Protein AF-A0A7X0XEW0-F1 (afdb_monomer_lite)

InterPro domains:
  IPR009057 Homedomain-like superfamily [SSF46689] (4-49)
  IPR055247 Insertion element IS150 protein InsJ-like, helix-turn-helix domain [PF13518] (12-50)

Sequence (50 aa):
MGTRVAYPLQVKQEAIEMKLAGKTVKEIMETLHIKNKTQVETWWRWYRNG

Organism: NCBI:txid1552123

Radius of gyration: 10.69 Å; chains: 1; bounding box: 31×18×21 Å

Structure (mmCIF, N/CA/C/O backbone):
data_AF-A0A7X0XEW0-F1
#
_entry.id   AF-A0A7X0XEW0-F1
#
loop_
_atom_site.group_PDB
_atom_site.id
_atom_site.type_symbol
_atom_site.label_atom_id
_atom_site.label_alt_id
_atom_site.label_comp_id
_ato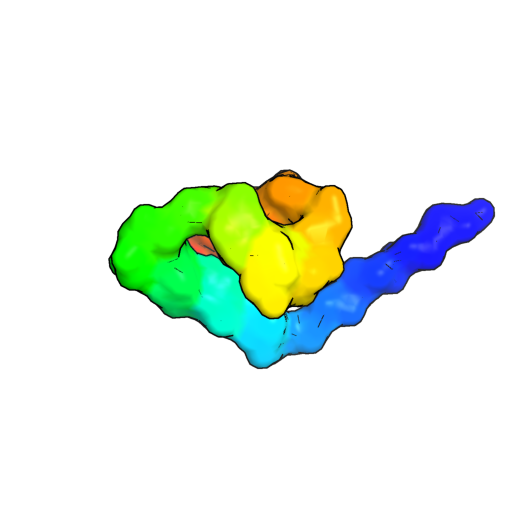m_site.label_asym_id
_atom_site.label_entity_id
_atom_site.label_seq_id
_atom_site.pdbx_PDB_ins_code
_atom_site.Cartn_x
_atom_site.Cartn_y
_atom_site.Cartn_z
_atom_site.occupancy
_atom_site.B_iso_or_equiv
_atom_site.auth_seq_id
_atom_site.auth_comp_id
_atom_site.auth_asym_id
_atom_site.auth_atom_id
_atom_site.pdbx_PDB_model_num
ATOM 1 N N . MET A 1 1 ? 22.896 -0.807 -13.804 1.00 47.66 1 MET A N 1
ATOM 2 C CA . MET A 1 1 ? 21.525 -1.020 -14.322 1.00 47.66 1 MET A CA 1
ATOM 3 C C . MET A 1 1 ? 20.663 -1.529 -13.177 1.00 47.66 1 MET A C 1
ATOM 5 O O . MET A 1 1 ? 20.969 -2.585 -12.646 1.00 47.66 1 MET A O 1
ATOM 9 N N . GLY A 1 2 ? 19.665 -0.768 -12.719 1.00 63.03 2 GLY A N 1
ATOM 10 C CA . GLY A 1 2 ? 18.767 -1.238 -11.658 1.00 63.03 2 GLY A CA 1
ATOM 11 C C . GLY A 1 2 ? 17.788 -2.271 -12.213 1.00 63.03 2 GLY A C 1
ATOM 12 O O . GLY A 1 2 ? 17.028 -1.956 -13.127 1.00 63.03 2 GLY A O 1
ATOM 13 N N . THR A 1 3 ? 17.805 -3.497 -11.692 1.00 66.56 3 THR A N 1
ATOM 14 C CA . THR A 1 3 ? 16.829 -4.541 -12.032 1.00 66.56 3 THR A CA 1
ATOM 15 C C . THR A 1 3 ? 15.437 -4.095 -11.595 1.00 66.56 3 THR A C 1
ATOM 17 O O . THR A 1 3 ? 15.126 -4.062 -10.403 1.00 66.56 3 THR A O 1
ATOM 20 N N . ARG A 1 4 ? 14.592 -3.712 -12.559 1.00 67.31 4 ARG A N 1
ATOM 21 C CA . ARG A 1 4 ? 13.177 -3.422 -12.309 1.00 67.31 4 ARG A CA 1
ATOM 22 C C . ARG A 1 4 ? 12.478 -4.725 -11.933 1.00 67.31 4 ARG A C 1
ATOM 24 O O . ARG A 1 4 ? 12.268 -5.581 -12.783 1.00 67.31 4 ARG A O 1
ATOM 31 N N . VAL A 1 5 ? 12.108 -4.857 -10.663 1.00 73.50 5 VAL A N 1
ATOM 32 C CA . VAL A 1 5 ? 11.246 -5.949 -10.205 1.00 73.50 5 VAL A CA 1
ATOM 33 C C . VAL A 1 5 ? 9.818 -5.622 -10.631 1.00 73.50 5 VAL A C 1
ATOM 35 O O . VAL A 1 5 ? 9.170 -4.736 -10.064 1.00 73.50 5 VAL A O 1
ATOM 38 N N . ALA A 1 6 ? 9.348 -6.300 -11.674 1.00 76.62 6 ALA A N 1
ATOM 39 C CA . ALA A 1 6 ? 7.949 -6.275 -12.063 1.00 76.62 6 ALA A CA 1
ATOM 40 C C . ALA A 1 6 ? 7.182 -7.270 -11.184 1.00 76.62 6 ALA A C 1
ATOM 42 O O . ALA A 1 6 ? 7.465 -8.463 -11.211 1.00 76.62 6 ALA A O 1
ATOM 43 N N . TYR A 1 7 ? 6.222 -6.774 -10.402 1.00 81.94 7 TYR A N 1
ATOM 44 C CA . TYR A 1 7 ? 5.321 -7.641 -9.645 1.00 81.94 7 TYR A CA 1
ATOM 45 C C . TYR A 1 7 ? 4.146 -8.062 -10.536 1.00 81.94 7 TYR A C 1
ATOM 47 O O . TYR A 1 7 ? 3.610 -7.209 -11.262 1.00 81.94 7 TYR A O 1
ATOM 55 N N . PRO A 1 8 ? 3.738 -9.342 -10.485 1.00 87.81 8 PRO A N 1
ATOM 56 C CA . PRO A 1 8 ? 2.597 -9.839 -11.240 1.00 87.81 8 PRO A CA 1
ATOM 57 C C . PRO A 1 8 ? 1.292 -9.172 -10.785 1.00 87.81 8 PRO A C 1
ATOM 59 O O . PRO A 1 8 ? 1.196 -8.632 -9.682 1.00 87.81 8 PRO A O 1
ATOM 62 N N . LEU A 1 9 ? 0.274 -9.201 -11.651 1.00 86.50 9 LEU A N 1
ATOM 63 C CA . LEU A 1 9 ? -1.032 -8.576 -11.396 1.00 86.50 9 LEU A CA 1
ATOM 64 C C . LEU A 1 9 ? -1.714 -9.108 -10.128 1.00 86.50 9 LEU A C 1
ATOM 66 O O . LEU A 1 9 ? -2.295 -8.315 -9.396 1.00 86.50 9 LEU A O 1
ATOM 70 N N . GLN A 1 10 ? -1.562 -10.402 -9.836 1.00 88.25 10 GLN A N 1
ATOM 71 C CA . GLN A 1 10 ? -2.097 -11.043 -8.629 1.00 88.25 10 GLN A CA 1
ATOM 72 C C . GLN A 1 10 ? -1.605 -10.356 -7.350 1.00 88.25 10 GLN A C 1
ATOM 74 O O . GLN A 1 10 ? -2.407 -9.991 -6.503 1.00 88.25 10 GLN A O 1
ATOM 79 N N . VAL A 1 11 ? -0.305 -10.052 -7.259 1.00 91.12 11 VAL A N 1
ATOM 80 C CA . VAL A 1 11 ? 0.273 -9.351 -6.097 1.00 91.12 11 VAL A CA 1
ATOM 81 C C . VAL A 1 11 ? -0.290 -7.933 -5.964 1.00 91.12 11 VAL A C 1
ATOM 83 O O . VAL A 1 11 ? -0.493 -7.442 -4.856 1.00 91.12 11 VAL A O 1
ATOM 86 N N . LYS A 1 12 ? -0.568 -7.260 -7.087 1.00 90.31 12 LYS A N 1
ATOM 87 C CA . LYS A 1 12 ? -1.170 -5.919 -7.069 1.00 90.31 12 LYS A CA 1
ATOM 88 C C . LYS A 1 12 ? -2.612 -5.954 -6.571 1.00 90.31 12 LYS A C 1
ATOM 90 O O . LYS A 1 12 ? -2.991 -5.084 -5.795 1.00 90.31 12 LYS A O 1
ATOM 95 N N . GLN A 1 13 ? -3.392 -6.933 -7.026 1.00 92.19 13 GLN A N 1
ATOM 96 C CA . GLN A 1 13 ? -4.778 -7.129 -6.597 1.00 92.19 13 GLN A CA 1
ATOM 97 C C . GLN A 1 13 ? -4.838 -7.486 -5.112 1.00 92.19 13 GLN A C 1
ATOM 99 O O . GLN A 1 13 ? -5.509 -6.783 -4.362 1.00 92.19 13 GLN A O 1
ATOM 104 N N . GLU A 1 14 ? -4.030 -8.447 -4.666 1.00 93.88 14 GLU A N 1
ATOM 105 C CA . GLU A 1 14 ? -3.985 -8.866 -3.263 1.00 93.88 14 GLU A CA 1
ATOM 106 C C . GLU A 1 14 ? -3.566 -7.708 -2.336 1.00 93.88 14 GLU A C 1
ATOM 108 O O . GLU A 1 14 ? -4.140 -7.506 -1.265 1.00 93.88 14 GLU A O 1
ATOM 113 N N . ALA A 1 15 ? -2.623 -6.861 -2.773 1.00 92.75 15 ALA A N 1
ATOM 114 C CA . ALA A 1 15 ? -2.252 -5.646 -2.045 1.00 92.75 15 ALA A CA 1
ATOM 115 C C . ALA A 1 15 ? -3.424 -4.660 -1.893 1.00 92.75 15 ALA A C 1
ATOM 117 O O . ALA A 1 15 ? -3.558 -4.029 -0.843 1.00 92.75 15 ALA A O 1
ATOM 118 N N . ILE A 1 16 ? -4.258 -4.505 -2.927 1.00 91.94 16 ILE A N 1
ATOM 119 C CA . ILE A 1 16 ? -5.440 -3.632 -2.901 1.00 91.94 16 ILE A CA 1
ATOM 120 C C . ILE A 1 16 ? -6.524 -4.230 -1.999 1.00 91.94 16 ILE A C 1
ATOM 122 O O . ILE A 1 16 ? -7.066 -3.507 -1.166 1.00 91.94 16 ILE A O 1
ATOM 126 N N . GLU A 1 17 ? -6.798 -5.531 -2.099 1.00 93.75 17 GLU A N 1
ATOM 127 C CA . GLU A 1 17 ? -7.765 -6.239 -1.246 1.00 93.75 17 GLU A CA 1
ATOM 128 C C . GLU A 1 17 ? -7.389 -6.138 0.233 1.00 93.75 17 GLU A C 1
ATOM 130 O O . GLU A 1 17 ? -8.215 -5.785 1.074 1.00 93.75 17 GLU A O 1
ATOM 135 N N . MET A 1 18 ? -6.112 -6.339 0.560 1.00 93.75 18 MET A N 1
ATOM 136 C CA . MET A 1 18 ? -5.612 -6.139 1.917 1.00 93.75 18 MET A CA 1
ATOM 137 C C . MET A 1 18 ? -5.764 -4.690 2.391 1.00 93.75 18 MET A C 1
ATOM 139 O O . MET A 1 18 ? -6.058 -4.452 3.564 1.00 93.75 18 MET A O 1
ATOM 143 N N . LYS A 1 19 ? -5.597 -3.712 1.493 1.00 92.00 19 LYS A N 1
ATOM 144 C CA . LYS A 1 19 ? -5.800 -2.294 1.808 1.00 92.00 19 LYS A CA 1
ATOM 145 C C . LYS A 1 19 ? -7.272 -1.962 2.056 1.00 92.00 19 LYS A C 1
ATOM 147 O O . LYS A 1 19 ? -7.561 -1.200 2.976 1.00 92.00 19 LYS A O 1
ATOM 152 N N . LEU A 1 20 ? -8.180 -2.564 1.288 1.00 91.88 20 LEU A N 1
ATOM 153 C CA . LEU A 1 20 ? -9.630 -2.483 1.488 1.00 91.88 20 LEU A CA 1
ATOM 154 C C . LEU A 1 20 ? -10.059 -3.132 2.805 1.00 91.88 20 LEU A C 1
ATOM 156 O O . LEU A 1 20 ? -10.905 -2.585 3.503 1.00 91.88 20 LEU A O 1
ATOM 160 N N . ALA A 1 21 ? -9.413 -4.232 3.193 1.00 93.69 21 ALA A N 1
ATOM 161 C CA . ALA A 1 21 ? -9.593 -4.877 4.492 1.00 93.69 21 ALA A CA 1
ATOM 162 C C . ALA A 1 21 ? -9.031 -4.058 5.677 1.00 93.69 21 ALA A C 1
ATOM 164 O O . ALA A 1 21 ? -9.060 -4.522 6.814 1.00 93.69 21 ALA A O 1
ATOM 165 N N . GLY A 1 22 ? -8.494 -2.857 5.432 1.00 93.06 22 GLY A N 1
ATOM 166 C CA . GLY A 1 22 ? -7.975 -1.962 6.466 1.00 93.06 22 GLY A CA 1
ATOM 167 C C . GLY A 1 22 ? -6.543 -2.260 6.914 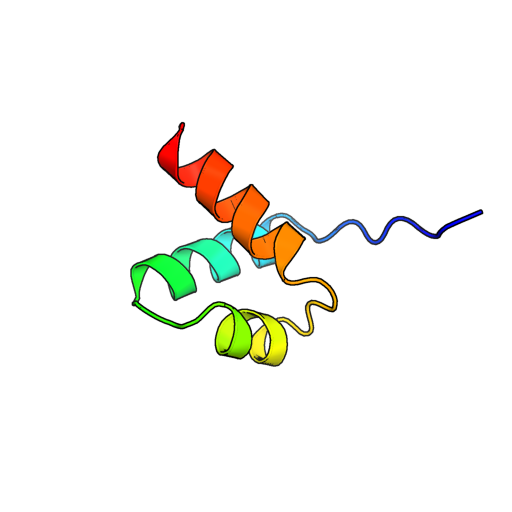1.00 93.06 22 GLY A C 1
ATOM 168 O O . GLY A 1 22 ? -6.050 -1.592 7.823 1.00 93.06 22 GLY A O 1
ATOM 169 N N . LYS A 1 23 ? -5.836 -3.206 6.275 1.00 93.38 23 LYS A N 1
ATOM 170 C CA . LYS A 1 23 ? -4.444 -3.518 6.634 1.00 93.38 23 LYS A CA 1
ATOM 171 C C . LYS A 1 23 ? -3.506 -2.351 6.335 1.00 93.38 23 LYS A C 1
ATOM 173 O O . LYS A 1 23 ? -3.660 -1.570 5.378 1.00 93.38 23 LYS A O 1
ATOM 178 N N . THR A 1 24 ? -2.470 -2.225 7.151 1.00 92.19 24 THR A N 1
ATOM 179 C CA . THR A 1 24 ? -1.443 -1.198 6.980 1.00 92.19 24 THR A CA 1
ATOM 180 C C . THR A 1 24 ? -0.524 -1.528 5.799 1.00 92.19 24 THR A C 1
ATOM 182 O O . THR A 1 24 ? -0.417 -2.665 5.354 1.00 92.19 24 THR A O 1
ATOM 185 N N . VAL A 1 25 ? 0.157 -0.516 5.241 1.00 90.81 25 VAL A N 1
ATOM 186 C CA . VAL A 1 25 ? 1.107 -0.754 4.131 1.00 90.81 25 VAL A CA 1
ATOM 187 C C . VAL A 1 25 ? 2.268 -1.649 4.581 1.00 90.81 25 VAL A C 1
ATOM 189 O O . VAL A 1 25 ? 2.763 -2.433 3.783 1.00 90.81 25 VAL A O 1
ATOM 192 N N 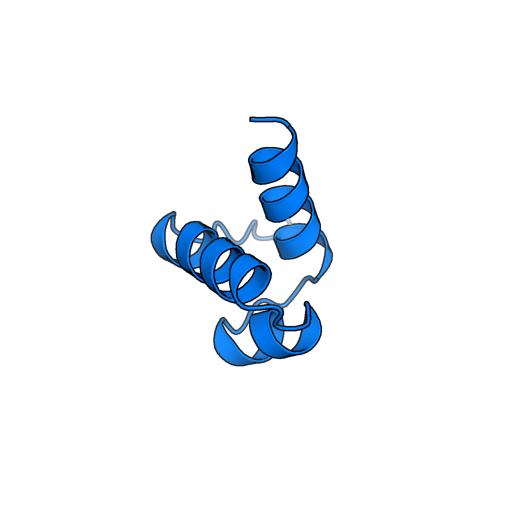. LYS A 1 26 ? 2.667 -1.569 5.857 1.00 91.62 26 LYS A N 1
ATOM 193 C CA . LYS A 1 26 ? 3.728 -2.409 6.423 1.00 91.62 26 LYS A CA 1
ATOM 194 C C . LYS A 1 26 ? 3.348 -3.888 6.408 1.00 91.62 26 LYS A C 1
ATOM 196 O O . LYS A 1 26 ? 4.106 -4.683 5.873 1.00 91.62 26 LYS A O 1
ATOM 201 N N . GLU A 1 27 ? 2.152 -4.230 6.886 1.00 92.25 27 GLU A N 1
ATOM 202 C CA . GLU A 1 27 ?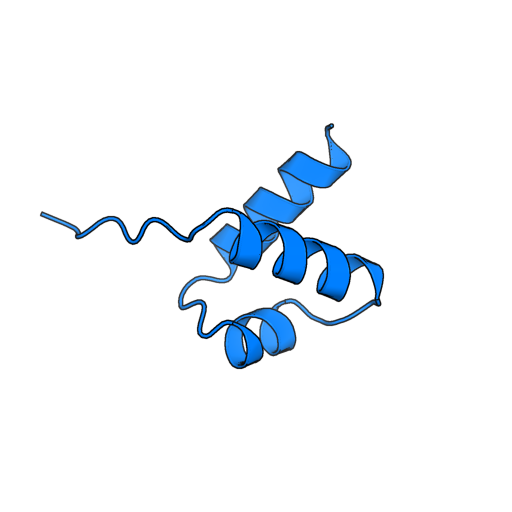 1.670 -5.619 6.873 1.00 92.25 27 GLU A CA 1
ATOM 203 C C . GLU A 1 27 ? 1.576 -6.174 5.451 1.00 92.25 27 GLU A C 1
ATOM 205 O O . GLU A 1 27 ? 1.962 -7.311 5.199 1.00 92.25 27 GLU A O 1
ATOM 210 N N . ILE A 1 28 ? 1.114 -5.358 4.498 1.00 91.75 28 ILE A N 1
ATOM 211 C CA . ILE A 1 28 ? 1.045 -5.737 3.081 1.00 91.75 28 ILE A CA 1
ATOM 212 C C . ILE A 1 28 ? 2.446 -6.005 2.525 1.00 91.75 28 ILE A C 1
ATOM 214 O O . ILE A 1 28 ? 2.643 -6.970 1.793 1.00 91.75 28 ILE A O 1
ATOM 218 N N . MET A 1 29 ? 3.427 -5.173 2.878 1.00 92.38 29 MET A N 1
ATOM 219 C CA . MET A 1 29 ? 4.811 -5.365 2.453 1.00 92.38 29 MET A CA 1
ATOM 220 C C . MET A 1 29 ? 5.430 -6.634 3.026 1.00 92.38 29 MET A C 1
ATOM 222 O O . MET A 1 29 ? 6.110 -7.341 2.288 1.00 92.38 29 MET A O 1
ATOM 226 N N . GLU A 1 30 ? 5.202 -6.920 4.307 1.00 92.81 30 GLU A N 1
ATOM 227 C CA . GLU A 1 30 ? 5.695 -8.145 4.941 1.00 92.81 30 GLU A CA 1
ATOM 228 C C . GLU A 1 30 ? 5.025 -9.387 4.348 1.00 92.81 30 GLU A C 1
ATOM 230 O O . GLU A 1 30 ? 5.718 -10.334 3.995 1.00 92.81 30 GLU A O 1
ATOM 235 N N . THR A 1 31 ? 3.705 -9.345 4.141 1.00 92.38 31 THR A N 1
ATOM 236 C CA . THR A 1 31 ? 2.928 -10.469 3.585 1.00 92.38 31 THR A CA 1
ATOM 237 C C . THR A 1 31 ? 3.309 -10.770 2.133 1.00 92.38 31 THR A C 1
ATOM 239 O O . THR A 1 31 ? 3.507 -11.922 1.764 1.00 92.38 31 THR A O 1
ATOM 242 N N . LEU A 1 32 ? 3.440 -9.734 1.298 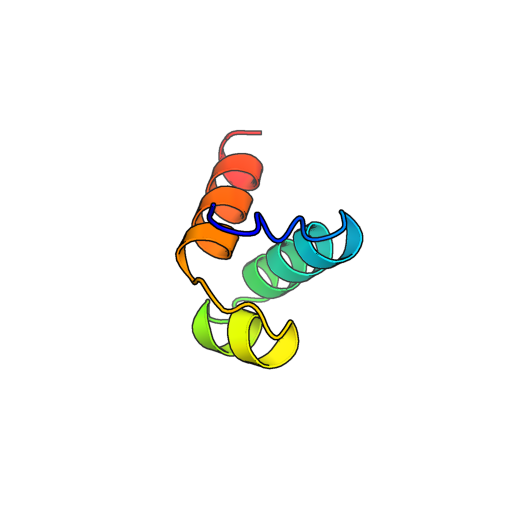1.00 89.75 32 LEU A N 1
ATOM 243 C CA . LEU A 1 32 ? 3.729 -9.872 -0.136 1.00 89.75 32 LEU A CA 1
ATOM 244 C C . LEU A 1 32 ? 5.227 -9.821 -0.461 1.00 89.75 32 LEU A C 1
ATOM 246 O O . LEU A 1 32 ? 5.605 -9.774 -1.633 1.00 89.75 32 LEU A O 1
ATOM 250 N N . HIS A 1 33 ? 6.084 -9.762 0.562 1.00 88.75 33 HIS A N 1
ATOM 251 C CA . HIS A 1 33 ? 7.531 -9.571 0.436 1.00 88.75 33 HIS A CA 1
ATOM 252 C C . HIS A 1 33 ? 7.920 -8.379 -0.466 1.00 88.75 33 HIS A C 1
ATOM 254 O O . HIS A 1 33 ? 8.938 -8.394 -1.168 1.00 88.75 33 HIS A O 1
ATOM 260 N N . ILE A 1 34 ? 7.112 -7.312 -0.450 1.00 88.62 34 ILE A N 1
ATOM 261 C CA . ILE A 1 34 ? 7.344 -6.107 -1.249 1.00 88.62 34 ILE A CA 1
ATOM 262 C C . ILE A 1 34 ? 8.395 -5.252 -0.555 1.00 88.62 34 ILE A C 1
ATOM 264 O O . ILE A 1 34 ? 8.199 -4.744 0.546 1.00 88.62 34 ILE A O 1
ATOM 268 N N . LYS A 1 35 ? 9.506 -5.006 -1.249 1.00 86.56 35 LYS A N 1
ATOM 269 C CA . LYS A 1 35 ? 10.612 -4.207 -0.698 1.00 86.56 35 LYS A CA 1
ATOM 270 C C . LYS A 1 35 ? 10.299 -2.716 -0.573 1.00 86.56 35 LYS A C 1
ATOM 272 O O . LYS A 1 35 ? 10.902 -2.036 0.250 1.00 86.56 35 LYS A O 1
ATOM 277 N N . ASN A 1 36 ? 9.403 -2.182 -1.405 1.00 88.25 36 ASN A N 1
ATOM 278 C CA . ASN A 1 36 ? 9.175 -0.743 -1.502 1.00 88.25 36 ASN A CA 1
ATOM 279 C C . ASN A 1 36 ? 7.719 -0.363 -1.204 1.00 88.25 36 ASN A C 1
ATOM 281 O O . ASN A 1 36 ? 6.820 -0.659 -1.987 1.00 88.25 36 ASN A O 1
ATOM 285 N N . LYS A 1 37 ? 7.504 0.383 -0.115 1.00 89.88 37 LYS A N 1
ATOM 286 C CA . LYS A 1 37 ? 6.183 0.898 0.278 1.00 89.88 37 LYS A CA 1
ATOM 287 C C . LYS A 1 37 ? 5.523 1.747 -0.807 1.00 89.88 37 LYS A C 1
ATOM 289 O O . LYS A 1 37 ? 4.310 1.668 -0.990 1.00 89.88 37 LYS A O 1
ATOM 294 N N . THR A 1 38 ? 6.322 2.493 -1.573 1.00 90.19 38 THR A N 1
ATOM 295 C CA . THR A 1 38 ? 5.820 3.397 -2.609 1.00 90.19 38 THR A CA 1
ATOM 296 C C . THR A 1 38 ? 5.086 2.628 -3.704 1.00 90.19 38 THR A C 1
ATOM 298 O O . THR A 1 38 ? 4.147 3.158 -4.281 1.00 90.19 38 THR A O 1
ATOM 301 N N . GLN A 1 39 ? 5.444 1.363 -3.965 1.00 89.56 39 GLN A N 1
ATOM 302 C CA . GLN A 1 39 ? 4.714 0.531 -4.928 1.00 89.56 39 GLN A CA 1
ATOM 303 C C . GLN A 1 39 ? 3.273 0.278 -4.495 1.00 89.56 39 GLN A C 1
ATOM 305 O O . GLN A 1 39 ? 2.359 0.471 -5.293 1.00 89.56 39 GLN A O 1
ATOM 310 N N . VAL A 1 40 ? 3.076 -0.093 -3.228 1.00 91.31 40 VAL A N 1
ATOM 311 C CA 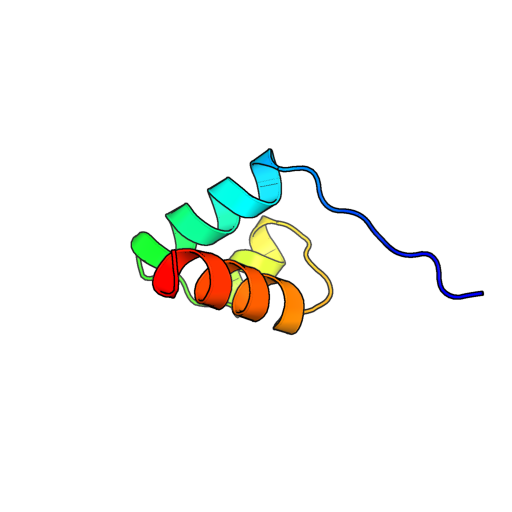. VAL A 1 40 ? 1.745 -0.322 -2.655 1.00 91.31 40 VAL A CA 1
ATOM 312 C C . VAL A 1 40 ? 0.938 0.978 -2.667 1.00 91.31 40 VAL A C 1
ATOM 314 O O . VAL A 1 40 ? -0.231 0.982 -3.046 1.00 91.31 40 VAL A O 1
ATOM 317 N N . GLU A 1 41 ? 1.567 2.106 -2.326 1.00 91.38 41 GLU A N 1
ATOM 318 C CA . GLU A 1 41 ? 0.920 3.422 -2.378 1.00 91.38 41 GLU A CA 1
ATOM 319 C C . GLU A 1 41 ? 0.529 3.833 -3.804 1.00 91.38 41 GLU A C 1
ATOM 321 O O . GLU A 1 41 ? -0.554 4.383 -4.008 1.00 91.38 41 GLU A O 1
ATOM 326 N N . THR A 1 42 ? 1.373 3.557 -4.803 1.00 92.19 42 THR A N 1
ATOM 327 C CA . THR A 1 42 ? 1.057 3.807 -6.216 1.00 92.19 42 THR A CA 1
ATOM 328 C C . THR A 1 42 ? -0.121 2.956 -6.677 1.00 92.19 42 THR A C 1
ATOM 330 O O . THR A 1 42 ? -1.034 3.499 -7.295 1.00 92.19 42 THR A O 1
ATOM 333 N N . TRP A 1 43 ? -0.151 1.661 -6.352 1.00 91.94 43 TRP A N 1
ATOM 334 C CA . TRP A 1 43 ? -1.276 0.788 -6.713 1.00 91.94 43 TRP A CA 1
ATOM 335 C C . TRP A 1 43 ? -2.574 1.237 -6.047 1.00 91.94 43 TRP A C 1
ATOM 337 O O . TRP A 1 43 ? -3.612 1.289 -6.699 1.00 91.94 43 TRP A O 1
ATOM 347 N N . TRP A 1 44 ? -2.505 1.666 -4.787 1.00 91.56 44 TRP A N 1
ATOM 348 C CA . TRP A 1 44 ? -3.656 2.227 -4.087 1.00 91.56 44 TRP A CA 1
ATOM 349 C C . TRP A 1 44 ? -4.157 3.536 -4.709 1.00 91.56 44 TRP A C 1
ATOM 351 O O . TRP A 1 44 ? -5.361 3.767 -4.799 1.00 91.56 44 TRP A O 1
ATOM 361 N N . ARG A 1 45 ? -3.251 4.410 -5.162 1.00 92.00 45 ARG A N 1
ATOM 362 C CA . ARG A 1 45 ? -3.625 5.630 -5.897 1.00 92.00 45 ARG A CA 1
ATOM 363 C C . ARG A 1 45 ? -4.293 5.302 -7.227 1.00 92.00 45 ARG A C 1
ATOM 365 O O . ARG A 1 45 ? -5.285 5.938 -7.547 1.00 92.00 45 ARG A O 1
ATOM 372 N N . TRP A 1 46 ? -3.781 4.324 -7.973 1.00 91.56 46 TRP A N 1
ATOM 373 C CA . TRP A 1 46 ? -4.409 3.879 -9.221 1.00 91.56 46 TRP A CA 1
ATOM 374 C C . TRP A 1 46 ? -5.798 3.297 -8.987 1.00 91.56 46 TRP A C 1
ATOM 376 O O . TRP A 1 46 ? -6.700 3.610 -9.745 1.00 91.56 46 TRP A O 1
ATOM 386 N N . TYR A 1 47 ? -5.980 2.526 -7.915 1.00 89.38 47 TYR A N 1
ATOM 387 C CA . TYR A 1 47 ? -7.290 2.001 -7.539 1.00 89.38 47 TYR A CA 1
ATOM 388 C C . TYR A 1 47 ? -8.291 3.106 -7.164 1.00 89.38 47 TYR A C 1
ATOM 390 O O . TYR A 1 47 ? -9.445 3.037 -7.553 1.00 89.38 47 TYR A O 1
ATOM 398 N N . ARG A 1 48 ? -7.859 4.142 -6.427 1.00 87.88 48 ARG A N 1
ATOM 399 C CA . ARG A 1 48 ? -8.738 5.260 -6.022 1.00 87.88 48 ARG A CA 1
ATOM 400 C C . ARG A 1 48 ? -9.029 6.281 -7.121 1.00 87.88 48 ARG A C 1
ATOM 402 O O . ARG A 1 48 ? -10.022 6.987 -7.017 1.00 87.88 48 ARG A O 1
ATOM 409 N N . ASN A 1 49 ? -8.130 6.414 -8.093 1.00 88.88 49 ASN A N 1
ATOM 410 C CA . ASN A 1 49 ? -8.304 7.303 -9.243 1.00 88.88 49 ASN A CA 1
ATOM 411 C C . ASN A 1 49 ? -8.948 6.588 -10.445 1.00 88.88 49 ASN A C 1
ATOM 413 O O . ASN A 1 49 ? -9.092 7.220 -11.492 1.00 88.88 49 ASN A O 1
ATOM 417 N N . GLY A 1 50 ? -9.223 5.286 -10.319 1.00 61.69 50 GLY A N 1
ATOM 418 C CA . GLY A 1 50 ? -9.918 4.473 -11.314 1.00 61.69 50 GLY A CA 1
ATOM 419 C C . GLY A 1 50 ? -11.425 4.645 -11.252 1.00 61.69 50 GLY A C 1
ATOM 420 O O . GLY A 1 50 ? -11.938 4.957 -10.154 1.00 61.69 50 GLY A O 1
#

pLDDT: mean 87.21, std 9.71, range [47.66, 93.88]

Foldseek 3Di:
DDPDDDDDPVLLVVLLVCVVVVDDLVVSCVVSVPPDSVVSVVSNVVVVVD

Secondary structure (DSSP, 8-state):
-----PPPHHHHHHHHHHHHTT--HHHHHHHTT-S-HHHHHHHHHHHHT-